Protein AF-A0A1G3A6I5-F1 (afdb_monomer_lite)

Structure (mmCIF, N/CA/C/O backbone):
data_AF-A0A1G3A6I5-F1
#
_entry.id   AF-A0A1G3A6I5-F1
#
loop_
_atom_site.group_PDB
_atom_site.id
_atom_site.type_symbol
_atom_site.label_atom_id
_atom_site.label_alt_id
_atom_site.label_comp_id
_atom_site.label_asym_id
_atom_site.label_entity_id
_atom_site.label_seq_id
_atom_site.pdbx_PDB_ins_code
_atom_site.Cartn_x
_atom_site.Cartn_y
_atom_site.Cartn_z
_atom_site.occupancy
_atom_site.B_iso_or_equiv
_atom_site.auth_seq_id
_atom_site.auth_comp_id
_atom_site.auth_asym_id
_atom_site.auth_atom_id
_atom_site.pdbx_PDB_model_num
ATOM 1 N N . MET A 1 1 ? -2.748 -8.716 -11.527 1.00 67.81 1 MET A N 1
ATOM 2 C CA . MET A 1 1 ? -2.110 -7.501 -10.968 1.00 67.81 1 MET A CA 1
ATOM 3 C C . MET A 1 1 ? -1.267 -7.768 -9.713 1.00 67.81 1 MET A C 1
ATOM 5 O O . MET A 1 1 ? -0.054 -7.660 -9.809 1.00 67.81 1 MET A O 1
ATOM 9 N N . ILE A 1 2 ? -1.851 -8.152 -8.566 1.00 68.44 2 ILE A N 1
ATOM 10 C CA . ILE A 1 2 ? -1.128 -8.299 -7.276 1.00 68.44 2 ILE A CA 1
ATOM 11 C C . ILE A 1 2 ? 0.116 -9.203 -7.381 1.00 68.44 2 ILE A C 1
ATOM 13 O O . ILE A 1 2 ? 1.199 -8.823 -6.943 1.00 68.44 2 ILE A O 1
ATOM 17 N N . ALA A 1 3 ? -0.013 -10.374 -8.014 1.00 71.75 3 ALA A N 1
ATOM 18 C CA . ALA A 1 3 ? 1.103 -11.305 -8.204 1.00 71.75 3 ALA A CA 1
ATOM 19 C C . ALA A 1 3 ? 2.196 -10.773 -9.156 1.00 71.75 3 ALA A C 1
ATOM 21 O O . ALA A 1 3 ? 3.379 -11.029 -8.938 1.00 71.75 3 ALA A O 1
ATOM 22 N N . HIS A 1 4 ? 1.814 -10.000 -10.179 1.00 73.94 4 HIS A N 1
ATOM 23 C CA . HIS A 1 4 ? 2.756 -9.384 -11.122 1.00 73.94 4 HIS A CA 1
ATOM 24 C C . HIS A 1 4 ? 3.539 -8.252 -10.458 1.00 73.94 4 HIS A C 1
ATOM 26 O O . HIS A 1 4 ? 4.764 -8.226 -10.549 1.00 73.94 4 HIS A O 1
ATOM 32 N N . TYR A 1 5 ? 2.853 -7.389 -9.704 1.00 72.69 5 TYR A N 1
ATOM 33 C CA . TYR A 1 5 ? 3.523 -6.349 -8.934 1.00 72.69 5 TYR A CA 1
ATOM 34 C C . TYR A 1 5 ? 4.432 -6.943 -7.855 1.00 72.69 5 TYR A C 1
ATOM 36 O O . TYR A 1 5 ? 5.521 -6.436 -7.633 1.00 72.69 5 TYR A O 1
ATOM 44 N N . TRP A 1 6 ? 4.052 -8.057 -7.218 1.00 76.88 6 TRP A N 1
ATOM 45 C CA . TRP A 1 6 ? 4.933 -8.738 -6.265 1.00 76.88 6 TRP A CA 1
ATOM 46 C C . TRP A 1 6 ? 6.219 -9.272 -6.917 1.00 76.88 6 TRP A C 1
ATOM 48 O O . TRP A 1 6 ? 7.287 -9.170 -6.317 1.00 76.88 6 TRP A O 1
ATOM 58 N N . ARG A 1 7 ? 6.155 -9.790 -8.155 1.00 80.50 7 ARG A N 1
ATOM 59 C CA . ARG A 1 7 ? 7.359 -10.154 -8.930 1.00 80.50 7 ARG A CA 1
ATOM 60 C C . ARG A 1 7 ? 8.239 -8.937 -9.215 1.00 80.50 7 ARG A C 1
ATOM 62 O O . ARG A 1 7 ? 9.440 -9.025 -8.996 1.00 80.50 7 ARG A O 1
ATOM 69 N N . PHE A 1 8 ? 7.650 -7.816 -9.627 1.00 77.19 8 PHE A N 1
ATOM 70 C CA . PHE A 1 8 ? 8.379 -6.565 -9.861 1.00 77.19 8 PHE A CA 1
ATOM 71 C C . PHE A 1 8 ? 8.984 -5.980 -8.575 1.00 77.19 8 PHE A C 1
ATOM 73 O O . PHE A 1 8 ? 10.141 -5.570 -8.538 1.00 77.19 8 PHE A O 1
ATOM 80 N N . ALA A 1 9 ? 8.238 -5.997 -7.472 1.00 75.81 9 ALA A N 1
ATOM 81 C CA . ALA A 1 9 ? 8.715 -5.508 -6.187 1.00 75.81 9 ALA A CA 1
ATOM 82 C C . ALA A 1 9 ? 9.926 -6.315 -5.690 1.00 75.81 9 ALA A C 1
ATOM 84 O O . ALA A 1 9 ? 10.844 -5.749 -5.100 1.00 75.81 9 ALA A O 1
ATOM 85 N N . LYS A 1 10 ? 9.964 -7.623 -5.979 1.00 75.81 10 LYS A N 1
ATOM 86 C CA . LYS A 1 10 ? 11.118 -8.477 -5.677 1.00 75.81 10 LYS A CA 1
ATOM 87 C C . LYS A 1 10 ? 12.381 -8.128 -6.448 1.00 75.81 10 LYS A C 1
ATOM 89 O O . LYS A 1 10 ? 13.455 -8.450 -5.962 1.00 75.81 10 LYS A O 1
ATOM 94 N N . THR A 1 11 ? 12.266 -7.506 -7.616 1.00 73.50 11 THR A N 1
ATOM 95 C CA . THR A 1 11 ? 13.421 -7.116 -8.432 1.00 73.50 11 THR A CA 1
ATOM 96 C C . THR A 1 11 ? 13.832 -5.666 -8.189 1.00 73.50 11 THR A C 1
ATOM 98 O O . THR A 1 11 ? 15.017 -5.361 -8.239 1.00 73.50 11 THR A O 1
ATOM 101 N N . CYS A 1 12 ? 12.883 -4.773 -7.889 1.00 69.62 12 CYS A N 1
ATOM 102 C CA . CYS A 1 12 ? 13.148 -3.336 -7.759 1.00 69.62 12 CYS A CA 1
ATOM 103 C C . CYS A 1 12 ? 13.472 -2.858 -6.340 1.00 69.62 12 CYS A C 1
ATOM 105 O O . CYS A 1 12 ? 14.172 -1.862 -6.194 1.00 69.62 12 CYS A O 1
ATOM 107 N N . TYR A 1 13 ? 12.998 -3.537 -5.290 1.00 69.19 13 TYR A N 1
ATOM 108 C CA . TYR A 1 13 ? 13.257 -3.135 -3.896 1.00 69.19 13 TYR A CA 1
ATOM 109 C C . TYR A 1 13 ? 14.407 -3.923 -3.252 1.00 69.19 13 TYR A C 1
ATOM 111 O O . TYR A 1 13 ? 14.367 -4.249 -2.062 1.00 69.19 13 TYR A O 1
ATOM 119 N N . VAL A 1 14 ? 15.444 -4.200 -4.044 1.00 66.44 14 VAL A N 1
ATOM 120 C CA . VAL A 1 14 ? 16.675 -4.874 -3.621 1.00 66.44 14 VAL A CA 1
ATOM 121 C C . VAL A 1 14 ? 17.799 -3.844 -3.562 1.00 66.44 14 VAL A C 1
ATOM 123 O O . VAL A 1 14 ? 18.078 -3.173 -4.552 1.00 66.44 14 VAL A O 1
ATOM 126 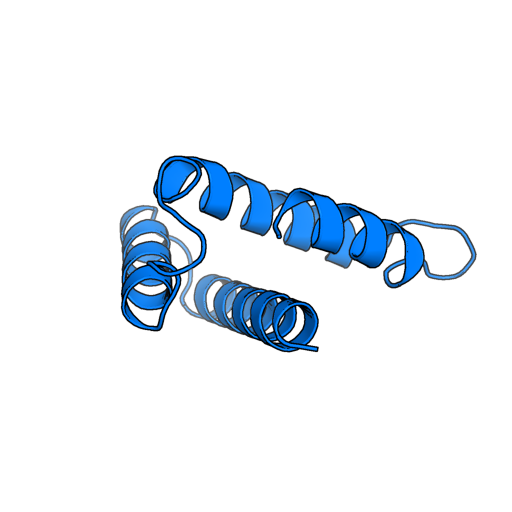N N . LYS A 1 15 ? 18.466 -3.716 -2.411 1.00 67.00 15 LYS A N 1
ATOM 127 C CA . LYS A 1 15 ? 19.642 -2.848 -2.244 1.00 67.00 15 LYS A CA 1
ATOM 128 C C . LYS A 1 15 ? 20.844 -3.721 -1.896 1.00 67.00 15 LYS A C 1
ATOM 130 O O . LYS A 1 15 ? 20.844 -4.388 -0.867 1.00 67.00 15 LYS A O 1
ATOM 135 N N . GLY A 1 16 ? 21.850 -3.757 -2.773 1.00 63.88 16 GLY A N 1
ATOM 136 C CA . GLY A 1 16 ? 23.061 -4.569 -2.570 1.00 63.88 16 GLY A CA 1
ATOM 137 C C . GLY A 1 16 ? 22.793 -6.077 -2.462 1.00 63.88 16 GLY A C 1
ATOM 138 O O . GLY A 1 16 ? 23.416 -6.753 -1.652 1.00 63.88 16 GLY A O 1
ATOM 139 N N . GLY A 1 17 ? 21.810 -6.596 -3.208 1.00 64.94 17 GLY A N 1
ATOM 140 C CA . GLY A 1 17 ? 21.419 -8.012 -3.163 1.00 64.94 17 GLY A CA 1
ATOM 141 C C . GLY A 1 17 ? 20.521 -8.404 -1.983 1.00 64.94 17 GLY A C 1
ATOM 142 O O . GLY A 1 17 ? 20.082 -9.550 -1.923 1.00 64.94 17 GLY A O 1
ATOM 143 N N . ARG A 1 18 ? 20.198 -7.476 -1.067 1.00 68.38 18 ARG A N 1
ATOM 144 C CA . ARG A 1 18 ? 19.293 -7.730 0.064 1.00 68.38 18 ARG A CA 1
ATOM 145 C C . ARG A 1 18 ? 17.916 -7.082 -0.138 1.00 68.38 18 ARG A C 1
ATOM 147 O O . ARG A 1 18 ? 17.853 -5.927 -0.577 1.00 68.38 18 ARG A O 1
ATOM 154 N N . PRO A 1 19 ? 16.824 -7.791 0.208 1.00 68.94 19 PRO A N 1
ATOM 155 C CA . PRO A 1 19 ? 15.509 -7.194 0.409 1.00 68.94 19 PRO A CA 1
ATOM 156 C C . PRO A 1 19 ? 15.609 -5.983 1.330 1.00 68.94 19 PRO A C 1
ATOM 158 O O . PRO A 1 19 ? 16.217 -6.063 2.395 1.00 68.94 19 PRO A O 1
ATOM 161 N N . THR A 1 20 ? 15.02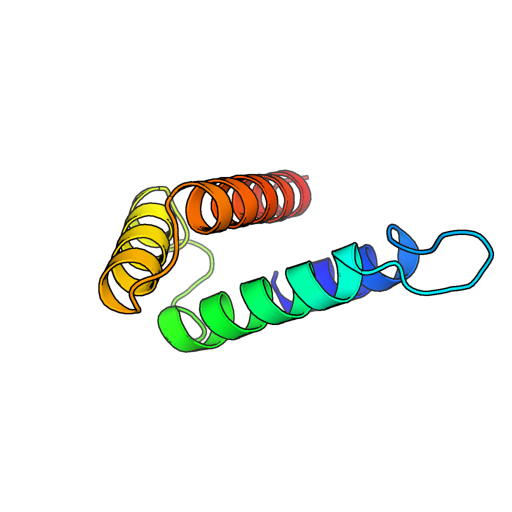7 -4.859 0.929 1.00 72.19 20 THR A N 1
ATOM 162 C CA . THR A 1 20 ? 14.848 -3.724 1.847 1.00 72.19 20 THR A CA 1
ATOM 163 C C . THR A 1 20 ? 13.573 -3.915 2.668 1.00 72.19 20 THR A C 1
ATOM 165 O O . THR A 1 20 ? 12.630 -4.537 2.181 1.00 72.19 20 THR A O 1
ATOM 168 N N . ASP A 1 21 ? 13.471 -3.302 3.854 1.00 76.25 21 ASP A N 1
ATOM 169 C CA . ASP A 1 21 ? 12.238 -3.303 4.676 1.00 76.25 21 ASP A CA 1
ATOM 170 C C . ASP A 1 21 ? 11.003 -2.799 3.901 1.00 76.25 21 ASP A C 1
ATOM 172 O O . ASP A 1 21 ? 9.848 -3.080 4.229 1.00 76.25 21 ASP A O 1
ATOM 176 N N . THR A 1 22 ? 11.226 -2.042 2.825 1.00 73.12 22 THR A N 1
ATOM 177 C CA . THR A 1 22 ? 10.197 -1.628 1.865 1.00 73.12 22 THR A CA 1
ATOM 178 C C . THR A 1 22 ? 9.471 -2.824 1.248 1.00 73.12 22 THR A C 1
ATOM 180 O O . THR A 1 22 ? 8.264 -2.759 1.022 1.00 73.12 22 THR A O 1
ATOM 183 N N . GLN A 1 23 ? 10.176 -3.925 1.007 1.00 77.00 23 GLN A N 1
ATOM 184 C CA . GLN A 1 23 ? 9.638 -5.135 0.403 1.00 77.00 23 GLN A CA 1
ATOM 185 C C . GLN A 1 23 ? 8.674 -5.865 1.350 1.00 77.00 23 GLN A C 1
ATOM 187 O O . GLN A 1 23 ? 7.604 -6.293 0.911 1.00 77.00 23 GLN A O 1
ATOM 192 N N . ASP A 1 24 ? 8.986 -5.925 2.647 1.00 79.38 24 ASP A N 1
ATOM 193 C CA . ASP A 1 24 ? 8.090 -6.485 3.668 1.00 79.38 24 ASP A CA 1
ATOM 194 C C . ASP A 1 24 ? 6.851 -5.622 3.872 1.00 79.38 24 ASP A C 1
ATOM 196 O O . ASP A 1 24 ? 5.726 -6.124 3.939 1.00 79.38 24 ASP A O 1
ATOM 200 N N . HIS A 1 25 ? 7.025 -4.304 3.864 1.00 80.06 25 HIS A N 1
ATOM 201 C CA . HIS A 1 25 ? 5.894 -3.396 3.907 1.00 80.06 25 HIS A CA 1
ATOM 202 C C . HIS A 1 25 ? 4.974 -3.528 2.687 1.00 80.06 25 HIS A C 1
ATOM 204 O O . HIS A 1 25 ? 3.753 -3.554 2.840 1.00 80.06 25 HIS A O 1
ATOM 210 N N . ILE A 1 26 ? 5.535 -3.643 1.480 1.00 79.56 26 ILE A N 1
ATOM 211 C CA . ILE A 1 26 ? 4.755 -3.898 0.263 1.00 79.56 26 ILE A CA 1
ATOM 212 C C . ILE A 1 26 ? 4.032 -5.238 0.378 1.00 79.56 26 ILE A C 1
ATOM 214 O O . ILE A 1 26 ? 2.850 -5.325 0.0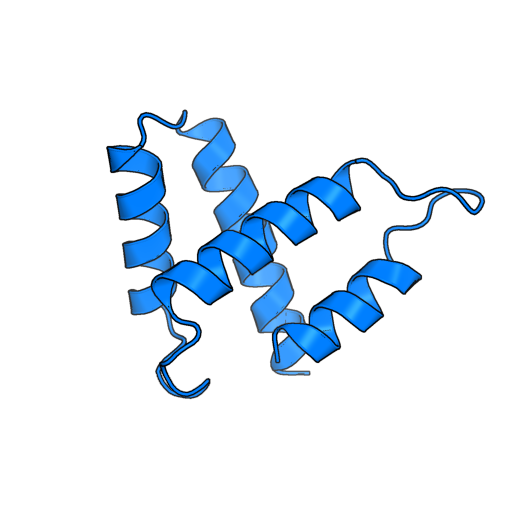54 1.00 79.56 26 ILE A O 1
ATOM 218 N N . ARG A 1 27 ? 4.700 -6.276 0.886 1.00 82.06 27 ARG A N 1
ATOM 219 C CA . ARG A 1 27 ? 4.085 -7.588 1.103 1.00 82.06 27 ARG A CA 1
ATOM 220 C C . ARG A 1 27 ? 2.866 -7.498 2.016 1.00 82.06 27 ARG A C 1
ATOM 222 O O . ARG A 1 27 ? 1.838 -8.100 1.706 1.00 82.06 27 ARG A O 1
ATOM 229 N N . LEU A 1 28 ? 2.975 -6.752 3.113 1.00 81.62 28 LEU A N 1
ATOM 230 C CA . LEU A 1 28 ? 1.890 -6.556 4.070 1.00 81.62 28 LEU A CA 1
ATOM 231 C C . LEU A 1 28 ? 0.698 -5.846 3.416 1.00 81.62 28 LEU A C 1
ATOM 233 O O . LEU A 1 28 ? -0.427 -6.334 3.488 1.00 81.62 28 LEU A O 1
ATOM 237 N N . VAL A 1 29 ? 0.963 -4.770 2.674 1.00 79.44 29 VAL A N 1
ATOM 238 C CA . VAL A 1 29 ? -0.064 -4.031 1.928 1.00 79.44 29 VAL A CA 1
ATOM 239 C C . VAL A 1 29 ? -0.757 -4.910 0.894 1.00 79.44 29 VAL A C 1
ATOM 241 O O . VAL A 1 29 ? -1.981 -4.918 0.817 1.00 79.44 29 VAL A O 1
ATOM 244 N N . LEU A 1 30 ? -0.003 -5.684 0.109 1.00 80.00 30 LEU A N 1
ATOM 245 C CA . LEU A 1 30 ? -0.578 -6.590 -0.887 1.00 80.00 30 LEU A CA 1
ATOM 246 C C . LEU A 1 30 ? -1.394 -7.716 -0.238 1.00 80.00 30 LEU A C 1
ATOM 248 O O . LEU A 1 30 ? -2.366 -8.187 -0.831 1.00 80.00 30 LEU A O 1
ATOM 252 N N . LYS A 1 31 ? -1.021 -8.149 0.971 1.00 82.12 31 LYS A N 1
ATOM 253 C CA . LYS A 1 31 ? -1.778 -9.135 1.749 1.00 82.12 31 LYS A CA 1
ATOM 254 C C . LYS A 1 31 ? -3.115 -8.557 2.211 1.00 82.12 31 LYS A C 1
ATOM 256 O O . LYS A 1 31 ? -4.138 -9.206 1.998 1.00 82.12 31 LYS A O 1
ATOM 261 N N . ASP A 1 32 ? -3.126 -7.345 2.758 1.00 76.62 32 ASP A N 1
ATOM 262 C CA . ASP A 1 32 ? -4.360 -6.653 3.156 1.00 76.62 32 ASP A CA 1
ATOM 263 C C . ASP A 1 32 ? -5.257 -6.351 1.954 1.00 76.62 32 ASP A C 1
ATOM 265 O O . ASP A 1 32 ? -6.474 -6.549 2.006 1.00 76.62 32 ASP A O 1
ATOM 269 N N . LEU A 1 33 ? -4.645 -5.967 0.833 1.00 76.94 33 LEU A N 1
ATOM 270 C CA . LEU A 1 33 ? -5.318 -5.768 -0.445 1.00 76.94 33 LEU A CA 1
ATOM 271 C C . LEU A 1 33 ? -6.010 -7.053 -0.913 1.00 76.94 33 LEU A C 1
ATOM 273 O O . LEU A 1 33 ? -7.195 -7.046 -1.238 1.00 76.94 33 LEU A O 1
ATOM 277 N N . ARG A 1 34 ? -5.286 -8.179 -0.904 1.00 79.25 34 ARG A N 1
ATOM 278 C CA . ARG A 1 34 ? -5.823 -9.494 -1.270 1.00 79.25 34 ARG A CA 1
ATOM 279 C C . ARG A 1 34 ? -6.908 -9.959 -0.297 1.00 79.25 34 ARG A C 1
ATOM 281 O O . ARG A 1 34 ? -7.858 -10.598 -0.730 1.00 79.25 34 ARG A O 1
ATOM 288 N N . ARG A 1 35 ? -6.792 -9.662 0.996 1.00 77.25 35 ARG A N 1
ATOM 289 C CA . ARG A 1 35 ? -7.804 -10.041 1.990 1.00 77.25 35 ARG A CA 1
ATOM 290 C C . ARG A 1 35 ? -9.099 -9.247 1.821 1.00 77.25 35 ARG A C 1
ATOM 292 O O . ARG A 1 35 ? -10.171 -9.818 1.949 1.00 77.25 35 ARG A O 1
ATOM 299 N N . THR A 1 36 ? -8.988 -7.954 1.531 1.00 71.44 36 THR A N 1
ATOM 300 C CA . THR A 1 36 ? -10.145 -7.050 1.447 1.00 71.44 36 THR A CA 1
ATOM 301 C C . THR A 1 36 ? -10.820 -7.104 0.074 1.00 71.44 36 THR A C 1
ATOM 303 O O . THR A 1 36 ? -12.035 -6.994 -0.014 1.00 71.44 36 THR A O 1
ATOM 306 N N . TYR A 1 37 ? -10.043 -7.296 -0.996 1.00 70.94 37 TYR A N 1
ATOM 307 C CA . TYR A 1 37 ? -10.516 -7.170 -2.379 1.00 70.94 37 TYR A CA 1
ATOM 308 C C . TYR A 1 37 ? -10.038 -8.291 -3.312 1.00 70.94 37 TYR A C 1
ATOM 310 O O . TYR A 1 37 ? -10.266 -8.228 -4.515 1.00 70.94 37 TYR A O 1
ATOM 318 N N . GLY A 1 38 ? -9.384 -9.341 -2.809 1.00 63.94 38 GLY A N 1
ATOM 319 C CA . GLY A 1 38 ? -8.846 -10.413 -3.657 1.00 63.94 38 GLY A CA 1
ATOM 320 C C . GLY A 1 38 ? -9.896 -11.256 -4.387 1.00 63.94 38 GLY A C 1
ATOM 321 O O . GLY A 1 38 ? -9.509 -12.045 -5.242 1.00 63.94 38 GLY A O 1
ATOM 322 N N . HIS A 1 39 ? -11.183 -11.110 -4.055 1.00 63.16 39 HIS A N 1
ATOM 323 C CA . HIS A 1 39 ? -12.307 -11.715 -4.784 1.00 63.16 39 HIS A CA 1
ATOM 324 C C . HIS A 1 39 ? -12.963 -10.763 -5.802 1.00 63.16 39 HIS A C 1
ATOM 326 O O . HIS A 1 39 ? -13.741 -11.223 -6.634 1.00 63.16 39 HIS A O 1
ATOM 332 N N . ASN A 1 40 ? -12.635 -9.466 -5.785 1.00 61.03 40 ASN A N 1
ATOM 333 C CA . ASN A 1 40 ? -13.191 -8.488 -6.722 1.00 61.03 40 ASN A CA 1
ATOM 334 C C . ASN A 1 40 ? -12.309 -8.369 -7.968 1.00 61.03 40 ASN A C 1
ATOM 336 O O . ASN A 1 40 ? -11.088 -8.565 -7.918 1.00 61.03 40 ASN A O 1
ATOM 340 N N . ARG A 1 41 ? -12.921 -8.038 -9.111 1.00 58.34 41 ARG A N 1
ATOM 341 C CA . ARG A 1 41 ? -12.182 -7.883 -10.367 1.00 58.34 41 ARG A CA 1
ATOM 342 C C . ARG A 1 41 ? -11.276 -6.655 -10.277 1.00 58.34 41 ARG A C 1
ATOM 344 O O . ARG A 1 41 ? -11.599 -5.665 -9.632 1.00 58.34 41 ARG A O 1
ATOM 351 N N . ALA A 1 42 ? -10.147 -6.683 -10.986 1.00 57.03 42 ALA A N 1
ATOM 352 C CA . ALA A 1 42 ? -9.224 -5.543 -11.068 1.00 57.03 42 ALA A CA 1
ATOM 353 C C . ALA A 1 42 ? -9.872 -4.261 -11.640 1.00 57.03 42 ALA A C 1
ATOM 355 O O . ALA A 1 42 ? -9.335 -3.180 -11.444 1.00 57.03 42 ALA A O 1
ATOM 356 N N . ALA A 1 43 ? -11.018 -4.370 -12.319 1.00 57.34 43 ALA A N 1
ATOM 357 C CA . ALA A 1 43 ? -11.805 -3.229 -12.790 1.00 57.34 43 ALA A CA 1
ATOM 358 C C . ALA A 1 43 ? -12.590 -2.526 -11.664 1.00 57.34 43 ALA A C 1
ATOM 360 O O . ALA A 1 43 ? -12.821 -1.325 -11.742 1.00 57.34 43 ALA A O 1
ATOM 361 N N . ASP A 1 44 ? -12.926 -3.245 -10.588 1.00 60.03 44 ASP A N 1
ATOM 362 C CA . ASP A 1 44 ? -13.560 -2.675 -9.388 1.00 60.03 44 ASP A CA 1
ATOM 363 C C . ASP A 1 44 ? -12.531 -1.992 -8.472 1.00 60.03 44 ASP A C 1
ATOM 365 O O . ASP A 1 44 ? -12.865 -1.351 -7.470 1.00 60.03 44 ASP A O 1
ATOM 369 N N . PHE A 1 45 ? -11.246 -2.135 -8.805 1.00 64.62 45 PHE A N 1
ATOM 370 C CA . PHE A 1 45 ? -10.167 -1.473 -8.103 1.00 64.62 45 PHE A CA 1
ATOM 371 C C . PHE A 1 45 ? -10.030 -0.026 -8.572 1.00 64.62 45 PHE A C 1
ATOM 373 O O . PHE A 1 45 ? -9.395 0.284 -9.577 1.00 64.62 45 PHE A O 1
ATOM 380 N N . GLY A 1 46 ? -10.606 0.871 -7.776 1.00 65.94 46 GLY A N 1
ATOM 381 C CA . GLY A 1 46 ? -10.550 2.312 -7.983 1.00 65.94 46 GLY A CA 1
ATOM 382 C C . GLY A 1 46 ? -10.410 3.103 -6.676 1.00 65.94 46 GLY A C 1
ATOM 383 O O . GLY A 1 46 ? -10.076 2.542 -5.626 1.00 65.94 46 GLY A O 1
ATOM 384 N N . PRO A 1 47 ? -10.707 4.415 -6.704 1.00 71.56 47 PRO A N 1
ATOM 385 C CA . PRO A 1 47 ? -10.635 5.300 -5.535 1.00 71.56 47 PRO A CA 1
ATOM 386 C C . PRO A 1 47 ? -11.463 4.799 -4.343 1.00 71.56 47 PRO A C 1
ATOM 388 O O . PRO A 1 47 ? -11.101 5.010 -3.186 1.00 71.56 47 PRO A O 1
ATOM 391 N N . LEU A 1 48 ? -12.555 4.083 -4.626 1.00 73.81 48 LEU A N 1
ATOM 392 C CA . LEU A 1 48 ? -13.426 3.496 -3.615 1.00 73.81 48 LEU A CA 1
ATOM 393 C C . LEU A 1 48 ? -12.723 2.387 -2.815 1.00 73.81 48 LEU A C 1
ATOM 395 O O . LEU A 1 48 ? -12.843 2.344 -1.592 1.00 73.81 48 LEU A O 1
ATOM 399 N N . ALA A 1 49 ? -11.924 1.549 -3.483 1.00 74.19 49 ALA A N 1
ATOM 400 C CA . ALA A 1 49 ? -11.154 0.490 -2.833 1.00 74.19 49 ALA A CA 1
ATOM 401 C C . ALA A 1 49 ? -10.048 1.054 -1.933 1.00 74.19 49 ALA A C 1
ATOM 403 O O . ALA A 1 49 ? -9.826 0.572 -0.820 1.00 74.19 49 ALA A O 1
ATOM 404 N N . LEU A 1 50 ? -9.403 2.135 -2.380 1.00 80.38 50 LEU A N 1
ATOM 405 C CA . LEU A 1 50 ? -8.434 2.882 -1.580 1.00 80.38 50 LEU A CA 1
ATOM 406 C C . LEU A 1 50 ? -9.074 3.447 -0.304 1.00 80.38 50 LEU A C 1
ATOM 408 O O . LEU A 1 50 ? -8.519 3.291 0.783 1.00 80.38 50 LEU A O 1
ATOM 412 N N . LYS A 1 51 ? -10.268 4.037 -0.416 1.00 83.38 51 LYS A N 1
ATOM 413 C CA . LYS A 1 51 ? -11.002 4.575 0.737 1.00 83.38 51 LYS A CA 1
ATOM 414 C C . LYS A 1 51 ? -11.386 3.482 1.740 1.00 83.38 51 LYS A C 1
ATOM 416 O O . LYS A 1 51 ? -11.257 3.691 2.944 1.00 83.38 51 LYS A O 1
ATOM 421 N N . ALA A 1 52 ? -11.807 2.311 1.265 1.00 83.12 52 ALA A N 1
ATOM 422 C CA . ALA A 1 52 ? -12.142 1.182 2.131 1.00 83.12 52 ALA A CA 1
ATOM 423 C C . ALA A 1 52 ? -10.917 0.629 2.882 1.00 83.12 52 ALA A C 1
ATOM 425 O O . ALA A 1 52 ? -10.997 0.371 4.081 1.00 83.12 52 ALA A O 1
ATOM 426 N N . LEU A 1 53 ? -9.759 0.515 2.221 1.00 82.31 53 LEU A N 1
ATOM 427 C CA . LEU A 1 53 ? -8.503 0.120 2.877 1.00 82.31 53 LEU A CA 1
ATOM 428 C C . LEU A 1 53 ? -8.080 1.137 3.937 1.00 82.31 53 LEU A C 1
ATOM 430 O O . LEU A 1 53 ? -7.725 0.754 5.051 1.00 82.31 53 LEU A O 1
ATOM 434 N N . GLN A 1 54 ? -8.182 2.429 3.618 1.00 87.19 54 GLN A N 1
ATOM 435 C CA . GLN A 1 54 ? -7.907 3.508 4.563 1.00 87.19 54 GLN A CA 1
ATOM 436 C C . GLN A 1 54 ? -8.808 3.410 5.805 1.00 87.19 54 GLN A C 1
ATOM 438 O O . GLN A 1 54 ? -8.324 3.511 6.932 1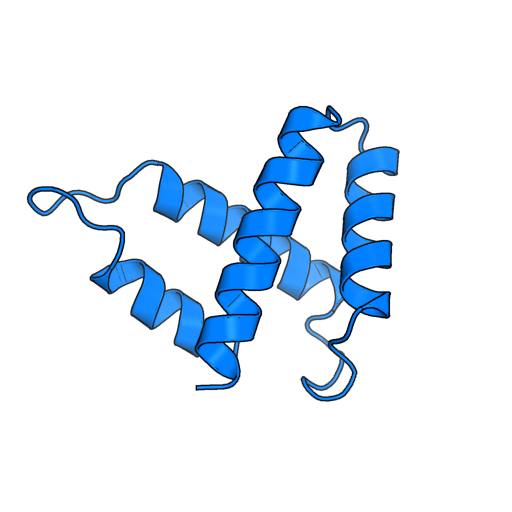.00 87.19 54 GLN A O 1
ATOM 443 N N . GLN A 1 55 ? -10.110 3.175 5.610 1.00 86.38 55 GLN A N 1
ATOM 444 C CA . GLN A 1 55 ? -11.065 2.997 6.704 1.00 86.38 55 GLN A CA 1
ATOM 445 C C . GLN A 1 55 ? -10.786 1.736 7.526 1.00 86.38 55 GLN A C 1
ATOM 447 O O . GLN A 1 55 ? -10.868 1.793 8.749 1.00 86.38 55 GLN A O 1
ATOM 452 N N . ASN A 1 56 ? -10.414 0.621 6.895 1.00 85.31 56 ASN A N 1
ATOM 453 C CA . ASN A 1 56 ? -10.054 -0.603 7.610 1.00 85.31 56 ASN A CA 1
ATOM 454 C C . ASN A 1 56 ? -8.816 -0.406 8.491 1.00 85.31 56 ASN A C 1
ATOM 456 O O . ASN A 1 56 ? -8.829 -0.817 9.648 1.00 85.31 56 ASN A O 1
ATOM 460 N N . MET A 1 57 ? -7.782 0.276 7.992 1.00 85.56 57 MET A N 1
ATOM 461 C CA . MET A 1 57 ? -6.596 0.589 8.797 1.00 85.56 57 MET A CA 1
ATOM 462 C C . MET A 1 57 ? -6.921 1.558 9.942 1.00 85.56 57 MET A C 1
ATOM 464 O O . MET A 1 57 ? -6.409 1.398 11.047 1.00 85.56 57 MET A O 1
ATOM 468 N N . ALA A 1 58 ? -7.809 2.531 9.714 1.00 88.94 58 ALA A N 1
ATOM 469 C CA . ALA A 1 58 ? -8.285 3.419 10.773 1.00 88.94 58 ALA A CA 1
ATOM 470 C C . ALA A 1 58 ? -9.070 2.654 11.855 1.00 88.94 58 ALA A C 1
ATOM 472 O O . ALA A 1 58 ? -8.833 2.860 13.042 1.00 88.94 58 ALA A O 1
ATOM 473 N N . ARG A 1 59 ? -9.950 1.723 11.459 1.00 87.94 59 ARG A N 1
ATOM 474 C CA . ARG A 1 59 ? -10.688 0.834 12.378 1.00 87.94 59 ARG A CA 1
ATOM 475 C C . ARG A 1 59 ? -9.767 -0.105 13.152 1.00 87.94 59 ARG A C 1
ATOM 477 O O . ARG A 1 59 ? -10.043 -0.403 14.305 1.00 87.94 59 ARG A O 1
ATOM 484 N N . ALA A 1 60 ? -8.664 -0.531 12.542 1.00 84.56 60 ALA A N 1
ATOM 485 C CA . ALA A 1 60 ? -7.624 -1.321 13.194 1.00 84.56 60 ALA A CA 1
ATOM 486 C C . ALA A 1 60 ? -6.740 -0.500 14.158 1.00 84.56 60 ALA A C 1
ATOM 488 O O . ALA A 1 60 ? -5.780 -1.036 14.706 1.00 84.56 60 ALA A O 1
ATOM 489 N N . GLY A 1 61 ? -7.021 0.795 14.352 1.00 90.31 61 GLY A N 1
ATOM 490 C CA . GLY A 1 61 ? -6.265 1.661 15.259 1.00 90.31 61 GLY A CA 1
ATOM 491 C C . GLY A 1 61 ? -4.891 2.076 14.728 1.00 90.31 61 GLY A C 1
ATOM 492 O O . GLY A 1 61 ? -4.043 2.524 15.498 1.00 90.31 61 GLY A O 1
ATOM 493 N N . CYS A 1 62 ? -4.631 1.939 13.422 1.00 88.75 62 CYS A N 1
ATOM 494 C CA . CYS A 1 62 ? -3.357 2.358 12.848 1.00 88.75 62 CYS A CA 1
ATOM 495 C C . CYS A 1 62 ? -3.180 3.883 12.911 1.00 88.75 62 CYS A C 1
ATOM 497 O O . CYS A 1 62 ? -4.117 4.660 12.714 1.00 88.75 62 CYS A O 1
ATOM 499 N N . SER A 1 63 ? -1.937 4.331 13.105 1.00 92.31 63 SER A N 1
ATOM 500 C CA . SER A 1 63 ? -1.622 5.760 13.104 1.00 92.31 63 SER A CA 1
ATOM 501 C C . SER A 1 63 ? -1.837 6.386 11.721 1.00 92.31 63 SER A C 1
ATOM 503 O O . SER A 1 63 ? -1.579 5.768 10.685 1.00 92.31 63 SER A O 1
ATOM 505 N N . ARG A 1 64 ? -2.232 7.665 11.682 1.00 89.12 64 ARG A N 1
ATOM 506 C CA . ARG A 1 64 ? -2.412 8.417 10.422 1.00 89.12 64 ARG A CA 1
ATOM 507 C C . ARG A 1 64 ? -1.162 8.387 9.537 1.00 89.12 64 ARG A C 1
ATOM 509 O O . ARG A 1 64 ? -1.268 8.241 8.324 1.00 89.12 64 ARG A O 1
ATOM 516 N N . LYS A 1 65 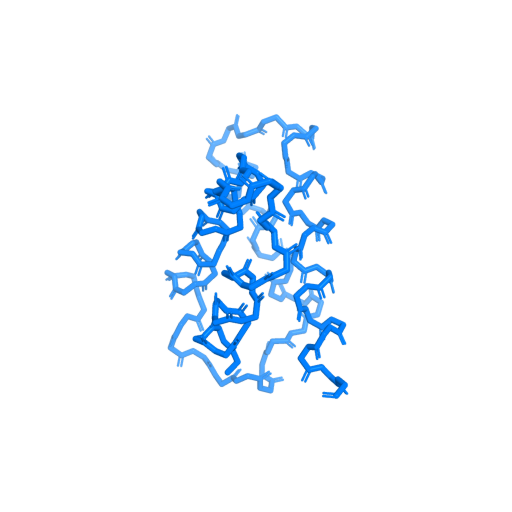? 0.028 8.471 10.145 1.00 91.06 65 LYS A N 1
ATOM 517 C CA . LYS A 1 65 ? 1.315 8.398 9.437 1.00 91.06 65 LYS A CA 1
ATOM 518 C C . LYS A 1 65 ? 1.504 7.043 8.751 1.00 91.06 65 LYS A C 1
ATOM 520 O O . LYS A 1 65 ? 1.913 6.997 7.590 1.00 91.06 65 LYS A O 1
ATOM 525 N N . TYR A 1 66 ? 1.173 5.955 9.448 1.00 87.00 66 TYR A N 1
ATOM 526 C CA . TYR A 1 66 ? 1.229 4.610 8.887 1.00 87.00 66 TYR A CA 1
ATOM 527 C C . TYR A 1 66 ? 0.256 4.471 7.716 1.00 87.00 66 TYR A C 1
ATOM 529 O O . TYR A 1 66 ? 0.672 4.096 6.622 1.00 87.00 66 TYR A O 1
ATOM 537 N N . ILE A 1 67 ? -1.001 4.878 7.916 1.00 88.56 67 ILE A N 1
ATOM 538 C CA . ILE A 1 67 ? -2.046 4.841 6.888 1.00 88.56 67 ILE A CA 1
ATOM 539 C C . ILE A 1 67 ? -1.590 5.586 5.629 1.00 88.56 67 ILE A C 1
ATOM 541 O O . ILE A 1 67 ? -1.552 4.996 4.554 1.00 88.56 67 ILE A O 1
ATOM 545 N N . ASN A 1 68 ? -1.154 6.842 5.754 1.00 89.44 68 ASN A N 1
ATOM 546 C CA . ASN A 1 68 ? -0.708 7.648 4.612 1.00 89.44 68 ASN A CA 1
ATOM 547 C C . ASN A 1 68 ? 0.460 7.000 3.857 1.00 89.44 68 ASN A C 1
ATOM 549 O O . ASN A 1 68 ? 0.478 6.992 2.626 1.00 89.44 68 ASN A O 1
ATOM 553 N N . THR A 1 69 ? 1.403 6.403 4.589 1.00 88.25 69 THR A N 1
ATOM 554 C CA . THR A 1 69 ? 2.528 5.671 3.991 1.00 88.25 69 THR A CA 1
ATOM 555 C C . THR A 1 69 ? 2.039 4.487 3.153 1.00 88.25 69 THR A C 1
ATOM 557 O O . THR A 1 69 ? 2.494 4.298 2.024 1.00 88.25 69 THR A O 1
ATOM 560 N N . GLN A 1 70 ? 1.087 3.702 3.669 1.00 84.62 70 GLN A N 1
ATOM 561 C CA . GLN A 1 70 ? 0.535 2.568 2.926 1.00 84.62 70 GLN A CA 1
ATOM 562 C C . GLN A 1 70 ? -0.303 3.011 1.723 1.00 84.62 70 GLN A C 1
ATOM 564 O O . GLN A 1 70 ? -0.197 2.407 0.655 1.00 84.62 70 GLN A O 1
ATOM 569 N N . ME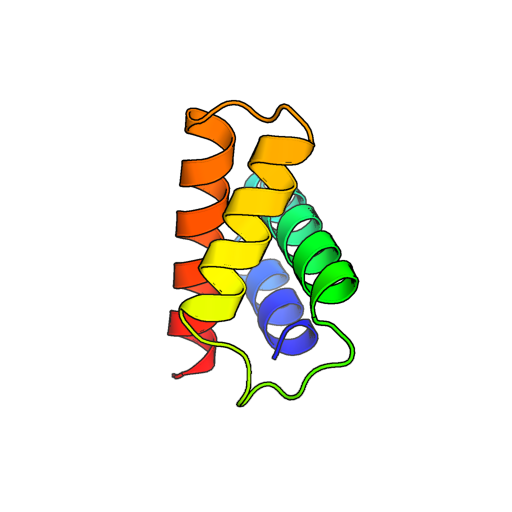T A 1 71 ? -1.066 4.100 1.849 1.00 86.31 71 MET A N 1
ATOM 570 C CA . MET A 1 71 ? -1.830 4.669 0.736 1.00 86.31 71 MET A CA 1
ATOM 571 C C . MET A 1 71 ? -0.921 5.113 -0.416 1.00 86.31 71 MET A C 1
ATOM 573 O O . MET A 1 71 ? -1.212 4.810 -1.572 1.00 86.31 71 MET A O 1
ATOM 577 N N . GLY A 1 72 ? 0.215 5.755 -0.119 1.00 87.06 72 GLY A N 1
ATOM 578 C CA . GLY A 1 72 ? 1.202 6.129 -1.138 1.00 87.06 72 GLY A CA 1
ATOM 579 C C . GLY A 1 72 ? 1.766 4.918 -1.890 1.00 87.06 72 GLY A C 1
ATOM 580 O O . GLY A 1 72 ? 1.837 4.926 -3.121 1.00 87.06 72 GLY A O 1
ATOM 581 N N . ARG A 1 73 ? 2.085 3.836 -1.166 1.00 83.94 73 ARG A N 1
ATOM 582 C CA . ARG A 1 73 ? 2.551 2.571 -1.762 1.00 83.94 73 ARG A CA 1
ATOM 583 C C . ARG A 1 73 ? 1.491 1.939 -2.659 1.00 83.94 73 ARG A C 1
ATOM 585 O O . ARG A 1 73 ? 1.812 1.530 -3.769 1.00 83.94 73 ARG A O 1
ATOM 592 N N . LEU A 1 74 ? 0.233 1.905 -2.216 1.00 81.00 74 LEU A N 1
ATOM 593 C CA . LEU A 1 74 ? -0.883 1.406 -3.024 1.00 81.00 74 LEU A CA 1
ATOM 594 C C . LEU A 1 74 ? -1.015 2.183 -4.333 1.00 81.00 74 LEU A C 1
ATOM 596 O O . LEU A 1 74 ? -1.088 1.576 -5.396 1.00 81.00 74 LEU A O 1
ATOM 600 N N . VAL A 1 75 ? -0.972 3.515 -4.286 1.00 82.19 75 VAL A N 1
ATOM 601 C CA . VAL A 1 75 ? -1.021 4.345 -5.500 1.00 82.19 75 VAL A CA 1
ATOM 602 C C . VAL A 1 75 ? 0.138 4.019 -6.446 1.00 82.19 75 VAL A C 1
ATOM 604 O O . VAL A 1 75 ? -0.078 3.917 -7.651 1.00 82.19 75 VAL A O 1
ATOM 607 N N . GLN A 1 76 ? 1.349 3.801 -5.930 1.00 80.62 76 GLN A N 1
ATOM 608 C CA . GLN A 1 76 ? 2.503 3.404 -6.742 1.00 80.62 76 GLN A CA 1
ATOM 609 C C . GLN A 1 76 ? 2.309 2.026 -7.399 1.00 80.62 76 GLN A C 1
ATOM 611 O O . GLN A 1 76 ? 2.650 1.855 -8.569 1.00 80.62 76 GLN A O 1
ATOM 616 N N . VAL A 1 77 ? 1.697 1.074 -6.687 1.00 77.69 77 VAL A N 1
ATOM 617 C CA . VAL A 1 77 ? 1.314 -0.244 -7.220 1.00 77.69 77 VAL A CA 1
ATOM 618 C C . VAL A 1 77 ? 0.336 -0.108 -8.392 1.00 77.69 77 VAL A C 1
ATOM 620 O O . VAL A 1 77 ? 0.539 -0.722 -9.439 1.00 77.69 77 VAL A O 1
ATOM 623 N N . PHE A 1 78 ? -0.712 0.709 -8.240 1.00 74.94 78 PHE A N 1
ATOM 624 C CA . PHE A 1 78 ? -1.710 0.936 -9.294 1.00 74.94 78 PHE A CA 1
ATOM 625 C C . PHE A 1 78 ? -1.144 1.705 -10.487 1.00 74.94 78 PHE A C 1
ATOM 627 O O . PHE A 1 78 ? -1.460 1.370 -11.625 1.00 74.94 78 PHE A O 1
ATOM 634 N N . LYS A 1 79 ? -0.286 2.703 -10.244 1.00 77.69 79 LYS A N 1
ATOM 635 C CA . LYS A 1 79 ? 0.421 3.421 -11.312 1.00 77.69 79 LYS A CA 1
ATOM 636 C C . LYS A 1 79 ? 1.284 2.474 -12.141 1.00 77.69 79 LYS A C 1
ATOM 638 O O . LYS A 1 79 ? 1.224 2.545 -13.358 1.00 77.69 79 LYS A O 1
ATOM 643 N N . TRP A 1 80 ? 2.022 1.569 -11.492 1.00 77.56 80 TRP A N 1
ATOM 644 C CA . TRP A 1 80 ? 2.807 0.546 -12.188 1.00 77.56 80 TRP A CA 1
ATOM 645 C C . TRP A 1 80 ? 1.923 -0.407 -12.998 1.00 77.56 80 TRP A C 1
ATOM 647 O O . TRP A 1 80 ? 2.238 -0.718 -14.133 1.00 77.56 80 TRP A O 1
ATOM 657 N N . ALA A 1 81 ? 0.797 -0.850 -12.435 1.00 70.12 81 ALA A N 1
ATOM 658 C CA . ALA A 1 81 ? -0.090 -1.807 -13.095 1.00 70.12 81 ALA A CA 1
ATOM 659 C C . ALA A 1 81 ? -0.864 -1.247 -14.300 1.00 70.12 81 ALA A C 1
ATOM 661 O O . ALA A 1 81 ? -1.392 -2.029 -15.085 1.00 70.12 81 ALA A O 1
ATOM 662 N N . ARG A 1 82 ? -0.993 0.082 -14.402 1.00 68.56 82 ARG A N 1
ATOM 663 C CA . ARG A 1 82 ? -1.573 0.775 -15.562 1.00 68.56 82 ARG A CA 1
ATOM 664 C C . ARG A 1 82 ? -0.569 1.002 -16.701 1.00 68.56 82 ARG A C 1
ATOM 666 O O . ARG A 1 82 ? -1.003 1.502 -17.737 1.00 68.56 82 ARG A O 1
ATOM 673 N N . GLY A 1 83 ? 0.718 0.733 -16.471 1.00 54.44 83 GLY A N 1
ATOM 674 C CA . GLY A 1 83 ? 1.804 0.881 -17.444 1.00 54.44 83 GLY A CA 1
ATOM 675 C C . GLY A 1 83 ? 2.084 -0.395 -18.216 1.00 54.44 83 GLY A C 1
ATOM 676 O O . GLY A 1 83 ? 1.829 -1.490 -17.663 1.00 54.44 83 GLY A O 1
#

Radius of gyration: 12.83 Å; chains: 1; bounding box: 37×20×33 Å

Sequence (83 aa):
MIAHYWRFAKTCYVKGGRPTDTQDHIRLVLKDLRRTYGHNRAADFGPLALKALQQNMARAGCSRKYINTQMGRLVQVFKWARG

pLDDT: mean 76.45, std 9.02, range [54.44, 92.31]

Secondary structure (DSSP, 8-state):
-HHHHHHHHHHHSEETTEE-HHHHHHHHHHHHHHHHHTTS-TTS-SHHHHHHHHHHHHHTT--HHHHHHHHHHHHHHHHHHT-

Foldseek 3Di:
DLVVVLVVLVVPQADPNDHDVVNVLSVVLSVLLCVQDVVPDPVVPDPVSLVVSLVVCVVVVHDPVSSVVSSVSVVVSVVVVVD